Protein AF-A0A0C9YCP6-F1 (afdb_monomer_lite)

pLDDT: mean 84.95, std 14.35, range [36.22, 97.25]

Organism: NCBI:txid765257

Structure (mmCIF, N/CA/C/O backbone):
data_AF-A0A0C9YCP6-F1
#
_entry.id   AF-A0A0C9YCP6-F1
#
loop_
_atom_site.group_PDB
_atom_site.id
_atom_site.type_symbol
_atom_site.label_atom_id
_atom_site.label_alt_id
_atom_site.label_comp_id
_atom_site.label_asym_id
_atom_site.label_entity_id
_atom_site.label_seq_id
_atom_site.pdbx_PDB_ins_code
_atom_site.Cartn_x
_atom_site.Cartn_y
_atom_site.Cartn_z
_atom_site.occupancy
_atom_site.B_iso_or_equiv
_atom_site.auth_seq_id
_atom_site.auth_comp_id
_atom_site.auth_asym_id
_atom_site.auth_atom_id
_atom_site.pdbx_PDB_model_num
ATOM 1 N N . ASP A 1 1 ? -21.056 9.970 5.813 1.00 65.06 1 ASP A N 1
ATOM 2 C CA . ASP A 1 1 ? -21.010 9.843 4.348 1.00 65.06 1 ASP A CA 1
ATOM 3 C C . ASP A 1 1 ? -19.566 9.600 3.923 1.00 65.06 1 ASP A C 1
ATOM 5 O O . ASP A 1 1 ? -18.686 10.328 4.377 1.00 65.06 1 ASP A O 1
ATOM 9 N N . THR A 1 2 ? -19.287 8.541 3.163 1.00 79.31 2 THR A N 1
ATOM 10 C CA . THR A 1 2 ? -17.912 8.206 2.749 1.00 79.31 2 THR A CA 1
ATOM 11 C C . THR A 1 2 ? -17.642 8.849 1.400 1.00 79.31 2 THR A C 1
ATOM 13 O O . THR A 1 2 ? -18.349 8.582 0.433 1.00 79.31 2 THR A O 1
ATOM 16 N N . SER A 1 3 ? -16.598 9.677 1.306 1.00 93.56 3 SER A N 1
ATOM 17 C CA . SER A 1 3 ? -16.299 10.385 0.056 1.00 93.56 3 SER A CA 1
ATOM 18 C C . SER A 1 3 ? -16.118 9.419 -1.127 1.00 93.56 3 SER A C 1
ATOM 20 O O . SER A 1 3 ? -15.511 8.351 -0.989 1.00 93.56 3 SER A O 1
ATOM 22 N N . ARG A 1 4 ? -16.555 9.833 -2.327 1.00 93.56 4 ARG A N 1
ATOM 23 C CA . ARG A 1 4 ? -16.344 9.088 -3.587 1.00 93.56 4 ARG A CA 1
ATOM 24 C C . ARG A 1 4 ? -14.879 8.683 -3.782 1.00 93.56 4 ARG A C 1
ATOM 26 O O . ARG A 1 4 ? -14.590 7.583 -4.243 1.00 93.56 4 ARG A O 1
ATOM 33 N N . LYS A 1 5 ? -13.952 9.566 -3.396 1.00 93.44 5 LYS A N 1
ATOM 34 C CA . LYS A 1 5 ? -12.504 9.335 -3.472 1.00 93.44 5 LYS A CA 1
ATOM 35 C C . LYS A 1 5 ? -12.064 8.184 -2.565 1.00 93.44 5 LYS A C 1
ATOM 37 O O . LYS A 1 5 ? -11.275 7.344 -2.989 1.00 93.44 5 LYS A O 1
ATOM 42 N N . THR A 1 6 ? -12.581 8.132 -1.339 1.00 91.19 6 THR A N 1
ATOM 43 C CA . THR A 1 6 ? -12.296 7.048 -0.389 1.00 91.19 6 THR A CA 1
ATOM 44 C C . THR A 1 6 ? -12.843 5.720 -0.903 1.00 91.19 6 THR A C 1
ATOM 46 O O . THR A 1 6 ? -12.110 4.735 -0.934 1.00 91.19 6 THR A O 1
ATOM 49 N N . TYR A 1 7 ? -14.092 5.707 -1.380 1.00 90.94 7 TYR A N 1
ATOM 50 C CA . TYR A 1 7 ? -14.711 4.507 -1.945 1.00 90.94 7 TYR A CA 1
ATOM 51 C C . TYR A 1 7 ? -13.932 3.970 -3.156 1.00 90.94 7 TYR A C 1
ATOM 53 O O . TYR A 1 7 ? -13.616 2.783 -3.213 1.00 90.94 7 TYR A O 1
ATOM 61 N N . GLY A 1 8 ? -13.543 4.850 -4.087 1.00 93.50 8 GLY A N 1
ATOM 62 C CA . GLY A 1 8 ? -12.762 4.468 -5.267 1.00 93.50 8 GLY A CA 1
ATOM 63 C C . GLY A 1 8 ? -11.405 3.851 -4.917 1.00 93.50 8 GLY A C 1
ATOM 64 O O . GLY A 1 8 ? -11.046 2.808 -5.458 1.00 93.50 8 GLY A O 1
ATOM 65 N N . ARG A 1 9 ? -10.678 4.434 -3.955 1.00 91.69 9 ARG A N 1
ATOM 66 C CA . ARG A 1 9 ? -9.388 3.896 -3.487 1.00 91.69 9 ARG A CA 1
ATOM 67 C C . ARG A 1 9 ? -9.534 2.542 -2.800 1.00 91.69 9 ARG A C 1
ATOM 69 O O . ARG A 1 9 ? -8.716 1.652 -3.019 1.00 91.69 9 ARG A O 1
ATOM 76 N N . LEU A 1 10 ? -10.582 2.368 -1.994 1.00 88.50 10 LEU A N 1
ATOM 77 C CA . LEU A 1 10 ? -10.867 1.086 -1.355 1.00 88.50 10 LEU A CA 1
ATOM 78 C C . LEU A 1 10 ? -11.167 0.006 -2.404 1.00 88.50 10 LEU A C 1
ATOM 80 O O . LEU A 1 10 ? -10.632 -1.097 -2.314 1.00 88.50 10 LEU A O 1
ATOM 84 N N . LEU A 1 11 ? -11.969 0.331 -3.422 1.00 90.19 11 LEU A N 1
ATOM 85 C CA . LEU A 1 11 ? -12.274 -0.583 -4.522 1.00 90.19 11 LEU A CA 1
ATOM 86 C C . LEU A 1 11 ? -11.010 -0.980 -5.298 1.00 90.19 11 LEU A C 1
ATOM 88 O O . LEU A 1 11 ? -10.788 -2.167 -5.535 1.00 90.19 11 LEU A O 1
ATOM 92 N N . GLN A 1 12 ? -10.160 -0.012 -5.644 1.00 92.06 12 GLN A N 1
ATOM 93 C CA . GLN A 1 12 ? -8.866 -0.259 -6.292 1.00 92.06 12 GLN A CA 1
ATOM 94 C C . GLN A 1 12 ? -7.985 -1.192 -5.450 1.00 92.06 12 GLN A C 1
ATOM 96 O O . GLN A 1 12 ? -7.465 -2.180 -5.962 1.00 92.06 12 GLN A O 1
ATOM 101 N N . CYS A 1 13 ? -7.880 -0.941 -4.142 1.00 89.12 13 CYS A N 1
ATOM 102 C CA . CYS A 1 13 ? -7.128 -1.793 -3.219 1.00 89.12 13 CYS A CA 1
ATOM 103 C C . CYS A 1 13 ? -7.669 -3.232 -3.191 1.00 89.12 13 CYS A C 1
ATOM 105 O O . CYS A 1 13 ? -6.907 -4.189 -3.336 1.00 89.12 13 CYS A O 1
ATOM 107 N N . ARG A 1 14 ? -8.993 -3.405 -3.086 1.00 86.38 14 ARG A N 1
ATOM 108 C CA . ARG A 1 14 ? -9.633 -4.733 -3.067 1.00 86.38 14 ARG A CA 1
ATOM 109 C C . ARG A 1 14 ? -9.474 -5.499 -4.380 1.00 86.38 14 ARG A C 1
ATOM 111 O O . ARG A 1 14 ? -9.399 -6.723 -4.364 1.00 86.38 14 ARG A O 1
ATOM 118 N N . THR A 1 15 ? -9.412 -4.795 -5.506 1.00 87.62 15 THR A N 1
ATOM 119 C CA . THR A 1 15 ? -9.318 -5.388 -6.851 1.00 87.62 15 THR A CA 1
ATOM 120 C C . THR A 1 15 ? -7.885 -5.519 -7.368 1.00 87.62 15 THR A C 1
ATOM 122 O O . THR A 1 15 ? -7.707 -5.964 -8.495 1.00 87.62 15 THR A O 1
ATOM 125 N N . ARG A 1 16 ? -6.864 -5.181 -6.559 1.00 87.25 16 ARG A N 1
ATOM 126 C CA . ARG A 1 16 ? -5.442 -5.124 -6.973 1.00 87.25 16 ARG A CA 1
ATOM 127 C C . ARG A 1 16 ? -5.159 -4.144 -8.123 1.00 87.25 16 ARG A C 1
ATOM 129 O O . ARG A 1 16 ? -4.185 -4.289 -8.849 1.00 87.25 16 ARG A O 1
ATOM 136 N N . HIS A 1 17 ? -5.990 -3.115 -8.247 1.00 91.12 17 HIS A N 1
ATOM 137 C CA . HIS A 1 17 ? -5.788 -1.979 -9.150 1.00 91.12 17 HIS A CA 1
ATOM 138 C C . HIS A 1 17 ? -5.366 -0.710 -8.400 1.00 91.12 17 HIS A C 1
ATOM 140 O O . HIS A 1 17 ? -5.434 0.394 -8.937 1.00 91.12 17 HIS A O 1
ATOM 146 N N . ALA A 1 18 ? -4.970 -0.840 -7.133 1.00 91.75 18 ALA A N 1
ATOM 147 C CA . ALA A 1 18 ? -4.268 0.235 -6.454 1.00 91.75 18 ALA A CA 1
ATOM 148 C C . ALA A 1 18 ? -2.879 0.386 -7.080 1.00 91.75 18 ALA A C 1
ATOM 150 O O . ALA A 1 18 ? -2.235 -0.616 -7.378 1.00 91.75 18 ALA A O 1
ATOM 151 N N . PHE A 1 19 ? -2.432 1.631 -7.245 1.00 92.75 19 PHE A N 1
ATOM 152 C CA . PHE A 1 19 ? -1.102 1.986 -7.748 1.00 92.75 19 PHE A CA 1
ATOM 153 C C . PHE A 1 19 ? -0.019 1.626 -6.719 1.00 92.75 19 PHE A C 1
ATOM 155 O O . PHE A 1 19 ? 0.524 2.486 -6.033 1.00 92.75 19 PHE A O 1
ATOM 162 N N . LEU A 1 20 ? 0.197 0.325 -6.556 1.00 93.69 20 LEU A N 1
ATOM 163 C CA . LEU A 1 20 ? 1.199 -0.308 -5.709 1.00 93.69 20 LEU A CA 1
ATOM 164 C C . LEU A 1 20 ? 2.192 -1.061 -6.599 1.00 93.69 20 LEU A C 1
ATOM 166 O O . LEU A 1 20 ? 1.941 -1.271 -7.788 1.00 93.69 20 LEU A O 1
ATOM 170 N N . GLY A 1 21 ? 3.272 -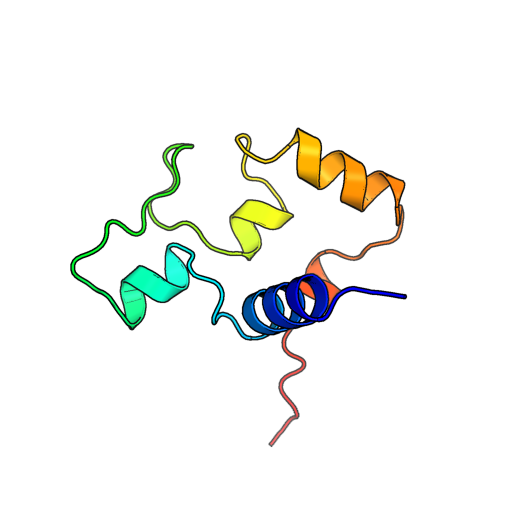1.556 -6.002 1.00 94.94 21 GLY A N 1
ATOM 171 C CA . GLY A 1 21 ? 4.282 -2.353 -6.699 1.00 94.94 21 GLY A CA 1
ATOM 172 C C . GLY A 1 21 ? 3.722 -3.544 -7.483 1.00 94.94 21 GLY A C 1
ATOM 173 O O . GLY A 1 21 ? 4.167 -3.790 -8.597 1.00 94.94 21 GLY A O 1
ATOM 174 N N . GLU A 1 22 ? 2.695 -4.237 -6.970 1.00 93.75 22 GLU A N 1
ATOM 175 C CA . GLU A 1 22 ? 2.033 -5.340 -7.702 1.00 93.75 22 GLU A CA 1
ATOM 176 C C . GLU A 1 22 ? 1.306 -4.886 -8.987 1.00 93.75 22 GLU A C 1
ATOM 178 O O . GLU A 1 22 ? 1.193 -5.649 -9.947 1.00 93.75 22 GLU A O 1
ATOM 183 N N . TYR A 1 23 ? 0.826 -3.639 -9.020 1.00 95.12 23 TYR A N 1
ATOM 184 C CA . TYR A 1 23 ? 0.228 -3.040 -10.212 1.00 95.12 23 TYR A CA 1
ATOM 185 C C . TYR A 1 23 ? 1.317 -2.582 -11.187 1.00 95.12 23 TYR A C 1
ATOM 187 O O . TYR A 1 23 ? 1.231 -2.890 -12.373 1.00 95.12 23 TYR A O 1
ATOM 195 N N . HIS A 1 24 ? 2.364 -1.906 -10.706 1.00 95.56 24 HIS A N 1
ATOM 196 C CA . HIS A 1 24 ? 3.479 -1.466 -11.553 1.00 95.56 24 HIS A CA 1
ATOM 197 C C . HIS A 1 24 ? 4.192 -2.644 -12.218 1.00 95.56 24 HIS A C 1
ATOM 199 O O . HIS A 1 24 ? 4.365 -2.634 -13.433 1.00 95.56 24 HIS A O 1
ATOM 205 N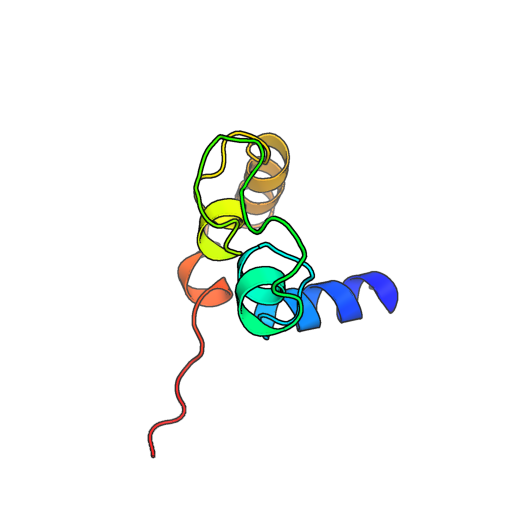 N . SER A 1 25 ? 4.471 -3.719 -11.477 1.00 93.62 25 SER A N 1
ATOM 206 C CA . SER A 1 25 ? 5.115 -4.914 -12.037 1.00 93.62 25 SER A CA 1
ATOM 207 C C . SER A 1 25 ? 4.321 -5.568 -13.175 1.00 93.62 25 SER A C 1
ATOM 209 O O . SER A 1 25 ? 4.909 -6.231 -14.025 1.00 93.62 25 SER A O 1
ATOM 211 N N . THR A 1 26 ? 2.997 -5.378 -13.206 1.00 93.19 26 THR A N 1
ATOM 212 C CA . THR A 1 26 ? 2.106 -5.987 -14.204 1.00 93.19 26 THR A CA 1
ATOM 213 C C . THR A 1 26 ? 1.773 -5.036 -15.354 1.00 93.19 26 THR A C 1
ATOM 215 O O . THR A 1 26 ? 1.772 -5.443 -16.513 1.00 93.19 26 THR A O 1
ATOM 218 N N . PHE A 1 27 ? 1.448 -3.779 -15.046 1.00 94.06 27 PHE A N 1
ATOM 219 C CA . PHE A 1 27 ? 0.833 -2.840 -15.990 1.00 94.06 27 PHE A CA 1
ATOM 220 C C . PHE A 1 27 ? 1.738 -1.667 -16.372 1.00 94.06 27 PHE A C 1
ATOM 222 O O . PHE A 1 27 ? 1.483 -1.026 -17.389 1.00 94.06 27 PHE A O 1
ATOM 229 N N . VAL A 1 28 ? 2.776 -1.372 -15.581 1.00 94.25 28 VAL A N 1
ATOM 230 C CA . VAL A 1 28 ? 3.711 -0.264 -15.837 1.00 94.25 28 VAL A CA 1
ATOM 231 C C . VAL A 1 28 ? 5.152 -0.718 -15.548 1.00 94.25 28 VAL A C 1
ATOM 233 O O . VAL A 1 28 ? 5.756 -0.255 -14.583 1.00 94.25 28 VAL A O 1
ATOM 236 N N . PRO A 1 29 ? 5.733 -1.628 -16.359 1.00 91.19 29 PRO A N 1
ATOM 237 C CA . PRO A 1 29 ? 7.006 -2.288 -16.031 1.00 91.19 29 PRO A CA 1
ATOM 238 C C . PRO A 1 29 ? 8.224 -1.356 -15.967 1.00 91.19 29 PRO A C 1
ATOM 240 O O . PRO A 1 29 ? 9.305 -1.781 -15.575 1.00 91.19 29 PRO A O 1
ATOM 243 N N . THR A 1 30 ? 8.068 -0.105 -16.403 1.00 96.19 30 THR A N 1
ATOM 244 C CA . THR A 1 30 ? 9.094 0.939 -16.314 1.00 96.19 30 THR A CA 1
ATOM 245 C C . THR A 1 30 ? 9.215 1.542 -14.917 1.00 96.19 30 THR A C 1
ATOM 247 O O . THR A 1 30 ? 10.216 2.192 -14.635 1.00 96.19 30 THR A O 1
ATOM 250 N N . GLU A 1 31 ? 8.206 1.368 -14.064 1.00 95.44 31 GLU A N 1
ATOM 251 C CA . GLU A 1 31 ? 8.198 1.867 -12.689 1.00 95.44 31 GLU A CA 1
ATOM 252 C C . GLU A 1 31 ? 8.808 0.838 -11.734 1.00 95.44 31 GLU A C 1
ATOM 254 O O . GLU A 1 31 ? 8.592 -0.367 -11.883 1.00 95.44 31 GLU A O 1
ATOM 259 N N . ASP A 1 32 ? 9.532 1.313 -10.718 1.00 95.75 32 ASP A N 1
ATOM 260 C CA . ASP A 1 32 ? 10.088 0.448 -9.676 1.00 95.75 32 ASP A CA 1
ATOM 261 C C . ASP A 1 32 ? 8.954 -0.132 -8.804 1.00 95.75 32 ASP A C 1
ATOM 263 O O . ASP A 1 32 ? 8.199 0.628 -8.183 1.00 95.75 32 ASP A O 1
ATOM 267 N N . PRO A 1 33 ? 8.791 -1.468 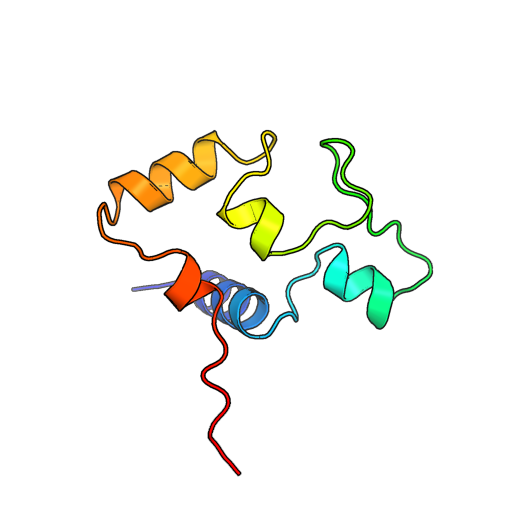-8.741 1.00 96.81 33 PRO A N 1
ATOM 268 C CA . PRO A 1 33 ? 7.775 -2.084 -7.902 1.00 96.81 33 PRO A CA 1
ATOM 269 C C . PRO A 1 33 ? 8.198 -2.192 -6.431 1.00 96.81 33 PRO A C 1
ATOM 271 O O . PRO A 1 33 ? 7.390 -2.648 -5.613 1.00 96.81 33 PRO A O 1
ATOM 274 N N . SER A 1 34 ? 9.438 -1.833 -6.087 1.00 97.25 34 SER A N 1
ATOM 275 C CA . SER A 1 34 ? 9.982 -2.020 -4.748 1.00 97.25 34 SER A CA 1
ATOM 276 C C . SER A 1 34 ? 9.236 -1.209 -3.687 1.00 97.25 34 SER A C 1
ATOM 278 O O . SER A 1 34 ? 8.646 -0.151 -3.919 1.00 97.25 34 SER A O 1
ATOM 280 N N . CYS A 1 35 ? 9.212 -1.751 -2.474 1.00 96.81 35 CYS A N 1
ATOM 281 C CA . CYS A 1 35 ? 8.690 -1.047 -1.320 1.00 96.81 35 CYS A CA 1
ATOM 282 C C . CYS A 1 35 ? 9.817 -0.239 -0.663 1.00 96.81 35 CYS A C 1
ATOM 284 O O . CYS A 1 35 ? 10.900 -0.789 -0.457 1.00 96.81 35 CYS A O 1
ATOM 286 N N . PRO A 1 36 ? 9.566 0.995 -0.184 1.00 95.19 36 PRO A N 1
ATOM 287 C CA . PRO A 1 36 ? 10.578 1.781 0.528 1.00 95.19 36 PRO A CA 1
ATOM 288 C C . PRO A 1 36 ? 11.165 1.112 1.781 1.00 95.19 36 PRO A C 1
ATOM 290 O O . PRO A 1 36 ? 12.206 1.535 2.270 1.00 95.19 36 PRO A O 1
ATOM 293 N N . CYS A 1 37 ? 10.510 0.080 2.322 1.00 96.31 37 CYS A N 1
ATOM 294 C CA . CYS A 1 37 ? 11.043 -0.711 3.430 1.00 96.31 37 CYS A CA 1
ATOM 295 C C . CYS A 1 37 ? 12.091 -1.759 3.011 1.00 96.31 37 CYS A C 1
ATOM 297 O O . CYS A 1 37 ? 12.568 -2.491 3.873 1.00 96.31 37 CYS A O 1
ATOM 299 N N . GLY A 1 38 ? 12.404 -1.876 1.717 1.00 96.62 38 GLY A N 1
ATOM 300 C CA . GLY A 1 38 ? 13.371 -2.829 1.166 1.00 96.62 38 GLY A CA 1
ATOM 301 C C . GLY A 1 38 ? 12.773 -4.129 0.620 1.00 96.62 38 GLY A C 1
ATOM 302 O O . GLY A 1 38 ? 13.515 -4.952 0.094 1.00 96.62 38 GLY A O 1
ATOM 303 N N . GLU A 1 39 ? 11.454 -4.332 0.707 1.00 96.88 39 GLU A N 1
ATOM 304 C CA . GLU A 1 39 ? 10.811 -5.475 0.042 1.00 96.88 39 GLU A CA 1
ATOM 305 C C . GLU A 1 39 ? 10.838 -5.295 -1.485 1.00 96.88 39 GLU A C 1
ATOM 307 O O . GLU A 1 39 ? 10.533 -4.203 -1.971 1.00 96.88 39 GLU A O 1
ATOM 312 N N . PRO A 1 40 ? 11.128 -6.352 -2.264 1.00 96.19 40 PRO A N 1
ATOM 313 C CA . PRO A 1 40 ? 11.307 -6.249 -3.711 1.00 96.19 40 PRO A CA 1
ATOM 314 C C . PRO A 1 40 ? 10.019 -5.890 -4.456 1.00 96.19 40 PRO A C 1
ATOM 316 O O . PRO A 1 40 ? 10.082 -5.328 -5.544 1.00 96.19 40 PRO A O 1
ATOM 319 N N . ILE A 1 41 ? 8.850 -6.218 -3.895 1.00 95.88 41 ILE A N 1
ATOM 320 C CA . ILE A 1 41 ? 7.554 -5.858 -4.475 1.00 95.88 41 ILE A CA 1
ATOM 321 C C . ILE A 1 41 ? 6.629 -5.351 -3.375 1.00 95.88 41 ILE A C 1
ATOM 323 O O . ILE A 1 41 ? 6.271 -6.068 -2.437 1.00 95.88 41 ILE A O 1
ATOM 327 N N . GLN A 1 42 ? 6.157 -4.121 -3.536 1.00 95.56 42 GLN A N 1
ATOM 328 C CA . GLN A 1 42 ? 5.122 -3.548 -2.698 1.00 95.56 42 GLN A CA 1
ATOM 329 C C . GLN A 1 42 ? 3.752 -4.159 -3.041 1.00 95.56 42 GLN A C 1
ATOM 331 O O . GLN A 1 42 ? 3.046 -3.716 -3.946 1.00 95.56 42 GLN A O 1
ATOM 336 N N . THR A 1 43 ? 3.349 -5.183 -2.291 1.00 93.00 43 THR A N 1
ATOM 337 C CA . THR A 1 43 ? 2.015 -5.796 -2.412 1.00 93.00 43 THR A CA 1
ATOM 338 C C . THR A 1 43 ? 1.034 -5.201 -1.402 1.00 93.00 43 THR A C 1
ATOM 340 O O . THR A 1 43 ? 1.430 -4.779 -0.309 1.00 93.00 43 THR A O 1
ATOM 343 N N . ARG A 1 44 ? -0.276 -5.221 -1.700 1.00 90.81 44 ARG A N 1
ATOM 344 C CA . ARG A 1 44 ? -1.291 -4.828 -0.704 1.00 90.81 44 ARG A CA 1
ATOM 345 C C . ARG A 1 44 ? -1.242 -5.695 0.555 1.00 90.81 44 ARG A C 1
ATOM 347 O O . ARG A 1 44 ? -1.458 -5.179 1.644 1.00 90.81 44 ARG A O 1
ATOM 354 N N . GLN A 1 45 ? -0.928 -6.988 0.404 1.00 89.44 45 GLN A N 1
ATOM 355 C CA . GLN A 1 45 ? -0.730 -7.924 1.513 1.00 89.44 45 GLN A CA 1
ATOM 356 C C . GLN A 1 45 ? 0.306 -7.356 2.471 1.00 89.44 45 GLN A C 1
ATOM 358 O O . GLN A 1 45 ? -0.008 -7.066 3.619 1.00 89.44 45 GLN A O 1
ATOM 363 N N . HIS A 1 46 ? 1.510 -7.125 1.952 1.00 92.31 46 HIS A N 1
ATOM 364 C CA . HIS A 1 46 ? 2.634 -6.606 2.706 1.00 92.31 46 HIS A CA 1
ATOM 365 C C . HIS A 1 46 ? 2.291 -5.284 3.410 1.00 92.31 46 HIS A C 1
ATOM 367 O O . HIS A 1 46 ? 2.495 -5.167 4.618 1.00 92.31 46 HIS A O 1
ATOM 373 N N . ILE A 1 47 ? 1.706 -4.311 2.700 1.00 92.25 47 ILE A N 1
ATOM 374 C CA . ILE A 1 47 ? 1.319 -3.016 3.288 1.00 92.25 47 ILE A CA 1
ATOM 375 C C . ILE A 1 47 ? 0.359 -3.199 4.472 1.00 92.25 47 ILE A C 1
ATOM 377 O O . ILE A 1 47 ? 0.568 -2.617 5.542 1.00 92.2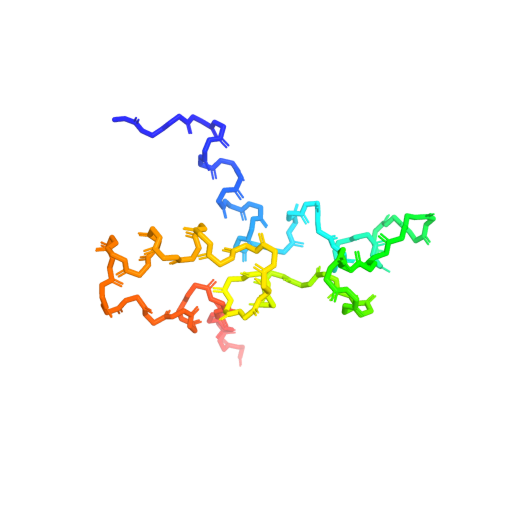5 47 ILE A O 1
ATOM 381 N N . ILE A 1 48 ? -0.682 -4.014 4.283 1.00 87.81 48 ILE A N 1
ATOM 382 C CA . ILE A 1 48 ? -1.778 -4.169 5.244 1.00 87.81 48 ILE A CA 1
ATOM 383 C C . ILE A 1 48 ? -1.372 -5.052 6.430 1.00 87.81 48 ILE A C 1
ATOM 385 O O . ILE A 1 48 ? -1.884 -4.827 7.523 1.00 87.81 48 ILE A O 1
ATOM 389 N N . THR A 1 49 ? -0.446 -6.007 6.275 1.00 87.12 49 THR A N 1
ATOM 390 C CA . THR A 1 49 ? -0.081 -6.934 7.364 1.00 87.12 49 THR A CA 1
ATOM 391 C C . THR A 1 49 ? 1.198 -6.595 8.110 1.00 87.12 49 THR A C 1
ATOM 393 O O . THR A 1 49 ? 1.253 -6.834 9.313 1.00 87.12 49 THR A O 1
ATOM 396 N N . SER A 1 50 ? 2.241 -6.120 7.423 1.00 89.62 50 SER A N 1
ATOM 397 C CA . SER A 1 50 ? 3.605 -6.233 7.970 1.00 89.62 50 SER A CA 1
ATOM 398 C C . SER A 1 50 ? 4.597 -5.138 7.571 1.00 89.62 50 SER A C 1
ATOM 400 O O . SER A 1 50 ? 5.644 -5.033 8.198 1.00 89.62 50 SER A O 1
ATOM 402 N N . CYS A 1 51 ? 4.302 -4.289 6.585 1.00 94.31 51 CYS A N 1
ATOM 403 C CA . CYS A 1 51 ? 5.227 -3.249 6.127 1.00 94.31 51 CYS A CA 1
ATOM 404 C C . CYS A 1 51 ? 5.585 -2.230 7.228 1.00 94.31 51 CYS A C 1
ATOM 406 O O . CYS A 1 51 ? 4.719 -1.446 7.623 1.00 94.31 51 CYS A O 1
ATOM 408 N N . PRO A 1 52 ? 6.828 -2.139 7.714 1.00 95.50 52 PRO A N 1
ATOM 409 C CA . PRO A 1 52 ? 7.158 -1.239 8.824 1.00 95.50 52 PRO A CA 1
ATOM 410 C C . PRO A 1 52 ? 6.852 0.236 8.508 1.00 95.50 52 PRO A C 1
ATOM 412 O O . PRO A 1 52 ? 6.384 0.966 9.378 1.00 95.50 52 PRO A O 1
ATOM 415 N N . THR A 1 53 ? 6.980 0.650 7.243 1.00 95.81 53 THR A N 1
ATOM 416 C CA . THR A 1 53 ? 6.640 2.004 6.768 1.00 95.81 53 THR A CA 1
ATOM 417 C C . THR A 1 53 ? 5.190 2.407 7.064 1.00 95.81 53 THR A C 1
ATOM 419 O O . THR A 1 53 ? 4.901 3.586 7.255 1.00 95.81 53 THR A O 1
ATOM 422 N N . PHE A 1 54 ? 4.268 1.442 7.134 1.00 91.56 54 PHE A N 1
ATOM 423 C CA . PHE A 1 54 ? 2.836 1.690 7.331 1.00 91.56 54 PHE A CA 1
ATOM 424 C C . PHE A 1 54 ? 2.309 1.226 8.697 1.00 91.56 54 PHE A C 1
ATOM 426 O O . PHE A 1 54 ? 1.096 1.142 8.877 1.00 91.56 54 PHE A O 1
ATOM 433 N N . GLU A 1 55 ? 3.182 0.964 9.676 1.00 91.81 55 GLU A N 1
ATOM 434 C CA . GLU A 1 55 ? 2.793 0.482 11.014 1.00 91.81 55 GLU A CA 1
ATOM 435 C C . GLU A 1 55 ? 1.754 1.389 11.695 1.00 91.81 55 GLU A C 1
ATOM 437 O O . GLU A 1 55 ? 0.701 0.917 12.117 1.00 91.81 55 GLU A O 1
ATOM 442 N N . ASN A 1 56 ? 1.974 2.709 11.699 1.00 92.12 56 ASN A N 1
ATOM 443 C CA . ASN A 1 56 ? 1.029 3.663 12.296 1.00 92.12 56 ASN A CA 1
ATOM 444 C C . ASN A 1 56 ? -0.370 3.575 11.665 1.00 92.12 56 ASN A C 1
ATOM 446 O O . ASN A 1 56 ? -1.378 3.651 12.362 1.00 92.12 56 ASN A O 1
ATOM 450 N N . HIS A 1 57 ? -0.442 3.363 10.349 1.00 89.75 57 HIS A N 1
ATOM 451 C CA . HIS A 1 57 ? -1.710 3.227 9.633 1.00 89.75 57 HIS A CA 1
ATOM 452 C C . HIS A 1 57 ? -2.383 1.881 9.927 1.00 89.75 57 HIS A C 1
ATOM 454 O O . HIS A 1 57 ? -3.603 1.823 10.071 1.00 89.75 57 HIS A O 1
ATOM 460 N N . ARG A 1 58 ? -1.604 0.801 10.069 1.00 87.88 58 ARG A N 1
ATOM 461 C CA . ARG A 1 58 ? -2.131 -0.504 10.492 1.00 87.88 58 ARG A CA 1
ATOM 462 C C . ARG A 1 58 ? -2.700 -0.474 11.898 1.00 87.88 58 ARG A C 1
ATOM 464 O O . ARG A 1 58 ? -3.724 -1.106 12.135 1.00 87.88 58 ARG A O 1
ATOM 471 N N . ASN A 1 59 ? -2.079 0.266 12.809 1.00 87.12 59 ASN A N 1
ATOM 472 C CA . ASN A 1 59 ? -2.579 0.378 14.175 1.00 87.12 59 ASN A CA 1
ATOM 473 C C . ASN A 1 59 ? -3.957 1.044 14.214 1.00 87.12 59 ASN A C 1
ATOM 475 O O . ASN A 1 59 ? -4.829 0.558 14.924 1.00 87.12 59 ASN A O 1
ATOM 479 N N . ILE A 1 60 ? -4.219 2.030 13.349 1.00 88.50 60 ILE A N 1
ATOM 480 C CA . ILE A 1 60 ? -5.569 2.594 13.181 1.00 88.50 60 ILE A CA 1
ATOM 481 C C . ILE A 1 60 ? -6.565 1.516 12.731 1.00 88.50 60 ILE A C 1
ATOM 483 O O . ILE A 1 60 ? -7.660 1.429 13.281 1.00 88.50 60 ILE A O 1
ATOM 487 N N . LEU A 1 61 ? -6.197 0.679 11.753 1.00 82.19 61 LEU A N 1
ATOM 488 C CA . LEU A 1 61 ? -7.064 -0.405 11.271 1.00 82.19 61 LEU A CA 1
ATOM 489 C C . LEU A 1 61 ? -7.354 -1.443 12.364 1.00 82.19 61 LEU A C 1
ATOM 491 O O . LEU A 1 61 ? -8.498 -1.866 12.503 1.00 82.19 61 LEU A O 1
ATOM 495 N N . ARG A 1 62 ? -6.339 -1.811 13.157 1.00 82.38 62 ARG A N 1
ATOM 496 C CA . ARG A 1 62 ? -6.477 -2.733 14.294 1.00 82.38 62 ARG A CA 1
ATOM 497 C C . ARG A 1 62 ? -7.366 -2.159 15.394 1.00 82.38 62 ARG A C 1
ATOM 499 O O . ARG A 1 62 ? -8.214 -2.870 15.909 1.00 82.38 62 ARG A O 1
ATOM 506 N N . THR A 1 63 ? -7.211 -0.878 15.726 1.00 85.25 63 THR A N 1
ATOM 507 C CA . THR A 1 63 ? -8.068 -0.204 16.713 1.00 85.25 63 THR A CA 1
ATOM 508 C C . THR A 1 63 ? -9.510 -0.081 16.226 1.00 85.25 63 THR A C 1
ATOM 510 O O . THR A 1 63 ? -10.440 -0.252 17.004 1.00 85.25 63 THR A O 1
ATOM 513 N N . ALA A 1 64 ? -9.719 0.205 14.938 1.00 82.94 64 ALA A N 1
ATOM 514 C CA . ALA A 1 64 ? -11.060 0.330 14.371 1.00 82.94 64 ALA A CA 1
ATOM 515 C C . ALA A 1 64 ? -11.813 -1.010 14.313 1.00 82.94 64 ALA A C 1
ATOM 517 O O . ALA A 1 64 ? -13.043 -1.026 14.275 1.00 82.94 64 ALA A O 1
ATOM 518 N N . SER A 1 65 ? -11.092 -2.130 14.272 1.00 74.88 65 SER A N 1
ATOM 519 C CA . SER A 1 65 ? -11.674 -3.463 14.265 1.00 74.88 65 SER A CA 1
ATOM 520 C C . SER A 1 65 ? -10.651 -4.464 14.805 1.00 74.88 65 SER A C 1
ATOM 522 O O . SER A 1 65 ? -9.803 -4.975 14.077 1.00 74.88 65 SER A O 1
ATOM 524 N N . GLU A 1 66 ? -10.749 -4.755 16.104 1.00 69.50 66 GLU A N 1
ATOM 525 C CA . GLU A 1 66 ? -9.881 -5.732 16.785 1.00 69.50 66 GLU A CA 1
ATOM 526 C C . GLU A 1 66 ? -10.022 -7.140 16.183 1.00 69.50 66 GLU A C 1
ATOM 528 O O . GLU A 1 66 ? -9.079 -7.927 16.186 1.00 69.50 66 GLU A O 1
ATOM 533 N N . GLY A 1 67 ? -11.195 -7.428 15.607 1.00 64.81 67 GLY A N 1
ATOM 534 C CA . GLY A 1 67 ? -11.501 -8.648 14.864 1.00 64.81 67 GLY A CA 1
ATOM 535 C C . GLY A 1 67 ? -11.331 -8.527 13.350 1.00 64.81 67 GLY A C 1
ATOM 536 O O . GLY A 1 67 ? -11.862 -9.378 12.638 1.00 64.81 67 GLY A O 1
ATOM 537 N N . LEU A 1 68 ? -10.658 -7.488 12.831 1.00 66.94 68 LEU A N 1
ATOM 538 C CA . LEU A 1 68 ? -10.384 -7.388 11.399 1.00 66.94 68 LEU A CA 1
ATOM 539 C C . LEU A 1 68 ? -9.482 -8.556 11.011 1.00 66.94 68 LEU A C 1
ATOM 541 O O . LEU A 1 68 ? -8.258 -8.506 11.160 1.00 66.94 68 LEU A O 1
ATOM 545 N N . VAL A 1 69 ? -10.089 -9.617 10.490 1.00 68.38 69 VAL A N 1
ATOM 546 C CA . VAL A 1 69 ? -9.352 -10.687 9.844 1.00 68.38 69 VAL A CA 1
ATOM 547 C C . VAL A 1 69 ? -8.777 -10.058 8.587 1.00 68.38 69 VAL A C 1
ATOM 549 O O . VAL A 1 69 ? -9.456 -9.888 7.580 1.00 68.38 69 VAL A O 1
ATOM 552 N N . ILE A 1 70 ? -7.518 -9.630 8.663 1.00 67.50 70 ILE A N 1
ATOM 553 C CA . ILE A 1 70 ? -6.831 -8.995 7.539 1.00 67.50 70 ILE A CA 1
ATOM 554 C C . ILE A 1 70 ? -6.910 -9.913 6.303 1.00 67.50 70 ILE A C 1
ATOM 556 O O . ILE A 1 70 ? -7.077 -9.415 5.191 1.00 67.50 70 ILE A O 1
ATOM 560 N N . SER A 1 71 ? -6.942 -11.238 6.496 1.00 63.47 71 SER A N 1
ATOM 561 C CA . SER A 1 71 ? -7.236 -12.224 5.450 1.00 63.47 71 SER A CA 1
ATOM 562 C C . SER A 1 71 ? -8.557 -11.965 4.712 1.00 63.47 71 SER A C 1
ATOM 564 O O . SER A 1 71 ? -8.539 -12.000 3.494 1.00 63.47 71 SER A O 1
ATOM 566 N N . ASP A 1 72 ? -9.655 -11.565 5.361 1.00 69.00 72 ASP A N 1
ATOM 567 C CA . ASP A 1 72 ? -10.932 -11.257 4.684 1.00 69.00 72 ASP A CA 1
ATOM 568 C C . ASP A 1 72 ? -10.825 -10.038 3.753 1.00 69.00 72 ASP A C 1
ATOM 570 O O . ASP A 1 72 ? -11.455 -9.973 2.694 1.00 69.00 72 ASP A O 1
ATOM 574 N N . LEU A 1 73 ? -9.995 -9.056 4.119 1.00 68.81 73 LEU A N 1
ATOM 575 C CA . LEU A 1 73 ? -9.685 -7.907 3.262 1.00 68.81 73 LEU A CA 1
ATOM 576 C C . LEU A 1 73 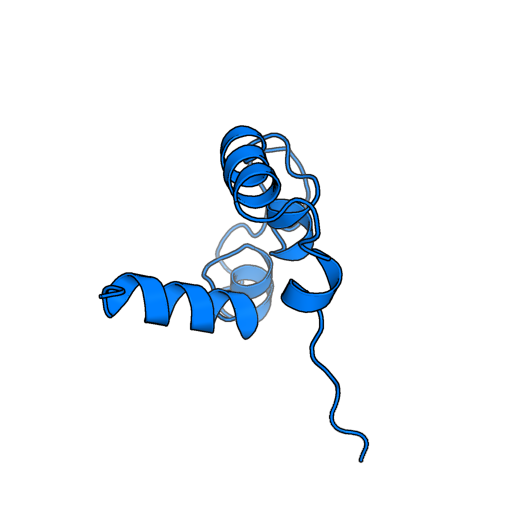? -8.790 -8.319 2.081 1.00 68.81 73 LEU A C 1
ATOM 578 O O . LEU A 1 73 ? -8.808 -7.703 1.007 1.00 68.81 73 LEU A O 1
ATOM 582 N N . LEU A 1 74 ? -7.990 -9.362 2.287 1.00 72.75 74 LEU A N 1
ATOM 583 C CA . LEU A 1 74 ? -7.000 -9.889 1.358 1.00 72.75 74 LEU A CA 1
ATOM 584 C C . LEU A 1 74 ? -7.516 -11.041 0.494 1.00 72.75 74 LEU A C 1
ATOM 586 O O . LEU A 1 74 ? -6.922 -11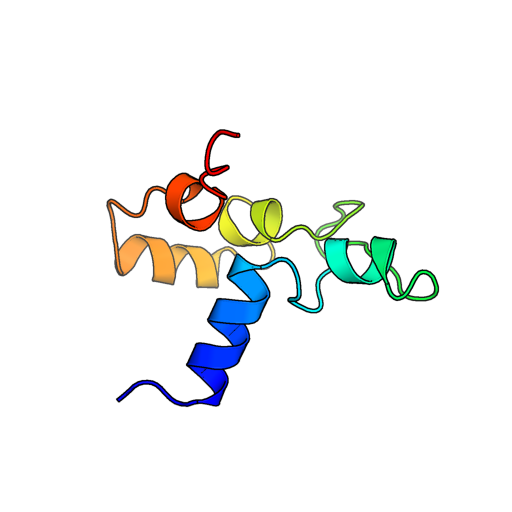.350 -0.537 1.00 72.75 74 LEU A O 1
ATOM 590 N N . GLU A 1 75 ? -8.654 -11.621 0.817 1.00 67.25 75 GLU A N 1
ATOM 591 C CA . GLU A 1 75 ? -9.228 -12.707 0.051 1.00 67.25 75 GLU A CA 1
ATOM 592 C C . GLU A 1 75 ? -10.050 -12.172 -1.124 1.00 67.25 75 GLU A C 1
ATOM 594 O O . GLU A 1 75 ? -10.964 -11.357 -0.994 1.00 67.25 75 GLU A O 1
ATOM 599 N N . ARG A 1 76 ? -9.765 -12.700 -2.319 1.00 61.59 76 ARG A N 1
ATOM 600 C CA . ARG A 1 76 ? -10.848 -12.966 -3.263 1.00 61.59 76 ARG A CA 1
ATOM 601 C C . ARG A 1 76 ? -11.468 -14.263 -2.775 1.00 61.59 76 ARG A C 1
ATOM 603 O O . ARG A 1 76 ? -10.811 -15.297 -2.885 1.00 61.59 76 ARG A O 1
ATOM 610 N N . LYS A 1 77 ? -12.738 -14.254 -2.366 1.00 50.03 77 LYS A N 1
ATOM 611 C CA . LYS A 1 77 ? -13.538 -15.460 -2.583 1.00 50.03 77 LYS A CA 1
ATOM 612 C C . LYS A 1 77 ? -13.475 -15.711 -4.089 1.00 50.03 77 LYS A C 1
ATOM 614 O O . LYS A 1 77 ? -14.036 -14.951 -4.878 1.00 50.03 77 LYS A O 1
ATOM 619 N N . LYS A 1 78 ? -12.667 -16.690 -4.507 1.00 44.72 78 LYS A N 1
ATOM 620 C CA . LYS A 1 78 ? -12.869 -17.329 -5.803 1.00 44.72 78 LYS A CA 1
ATOM 621 C C . LYS A 1 78 ? -14.302 -17.829 -5.723 1.00 44.72 78 LYS A C 1
ATOM 623 O O . LYS A 1 78 ? -14.573 -18.732 -4.939 1.00 44.72 78 LYS A O 1
ATOM 628 N N . GLU A 1 79 ? -15.215 -17.217 -6.464 1.00 41.47 79 GLU A N 1
ATOM 629 C CA . GLU A 1 79 ? -16.412 -17.961 -6.812 1.00 41.47 79 GLU A CA 1
ATOM 630 C C . GLU A 1 79 ? -15.923 -19.213 -7.536 1.00 41.47 79 GLU A C 1
ATOM 632 O O . GLU A 1 79 ? -15.168 -19.128 -8.514 1.00 41.47 79 GLU A O 1
ATOM 637 N N . LEU A 1 80 ? -16.222 -20.357 -6.922 1.00 45.19 80 LEU A N 1
ATOM 638 C CA . LEU A 1 80 ? -15.999 -21.669 -7.493 1.00 45.19 80 LEU A CA 1
ATOM 639 C C . LEU A 1 80 ? -16.654 -21.683 -8.877 1.00 45.19 80 LEU A C 1
ATOM 641 O O . LEU A 1 80 ? -17.833 -21.359 -9.006 1.00 45.19 80 LEU A O 1
ATOM 645 N N . ARG A 1 81 ? -15.860 -22.016 -9.893 1.00 36.22 81 ARG A N 1
ATOM 646 C CA . ARG A 1 81 ? -16.387 -22.553 -11.145 1.00 36.22 81 ARG A CA 1
ATOM 647 C C . ARG A 1 81 ? -16.633 -24.038 -10.963 1.00 36.22 81 ARG A C 1
ATOM 649 O O . ARG A 1 81 ? -15.785 -24.663 -10.286 1.00 36.22 81 ARG A O 1
#

Radius of gyration: 13.82 Å; chains: 1; bounding box: 34×33×33 Å

Foldseek 3Di:
DQDPVRVVQLVCLLVVNHPALSNCVPPPVVDQQADPQGRRHGHSLCLQPPRPVNVVVNVVVCVVPVPPPVVVSVDDPPPDD

Sequence (81 aa):
DTSRKTYGRLLQCRTRHAFLGEYHSTFVPTEDPSCPCGEPIQTRQHIITSCPTFENHRNILRTASEGLVISDLLERKKELR

Secondary structure (DSSP, 8-state):
---HHHHHHHHHHHTT-SSSHHHHHHH-TTS----TTS-SS--HHHHHHT-GGGHHHHHHHHHH-TT--HHHHH-------